Protein AF-A0A2X0LS51-F1 (afdb_monomer_lite)

pLDDT: mean 78.15, std 17.9, range [33.81, 94.81]

Organism: NCBI:txid796604

InterPro domains:
  IPR001678 SAM-dependent methyltransferase RsmB-F/NOP2-type domain [PS51686] (1-69)
  IPR023267 RNA (C5-cytosine) methyltransferase [PTHR22807] (2-71)
  IPR029063 S-adenosyl-L-methionine-dependent methyltrans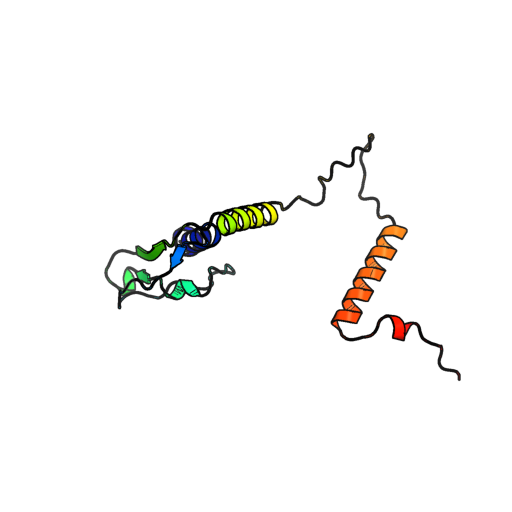ferase superfamily [G3DSA:3.40.50.150] (1-139)
  IPR029063 S-adenosyl-L-methionine-dependent methyltransferase superfamily [SSF53335] (2-67)
  IPR049560 SAM-dependent methyltransferase RsmB-F/NOP2-type, catalytic core [PF01189] (2-67)

Secondary structure (DSSP, 8-state):
-TTTTHHHHHHHHHH-TTEEEE----SSSEEPPSEETTEE--GGGGGSEE--HHHHSS---EE-EEEE----HHHHHHHHHHHHHHH----TT-------S--------HHHHHHHHHHHHHHHHHHTT--TTTTTS-----

Sequence (142 aa):
MTEENEAVVSYALRKRPHVKLVETGLQFGKKGFKSYKGKVFGKNMHLTRRFYPHVHNMDGFYVAKFKVGKPDKKAIALAEQEENEVSEYKPLGEEEDEDEDGKGEPKFDDEQDEALIKESQKRYLKKKGVNPKALNGKPSKA

Structure (mmCIF, N/CA/C/O backbone):
data_AF-A0A2X0LS51-F1
#
_entry.id   AF-A0A2X0LS51-F1
#
loop_
_atom_site.group_PDB
_atom_site.id
_atom_site.type_symbol
_atom_site.label_atom_id
_atom_site.label_alt_id
_atom_site.label_comp_id
_atom_site.label_asym_id
_atom_site.label_entity_id
_atom_site.label_seq_id
_atom_site.pdbx_PDB_ins_code
_atom_site.Cartn_x
_atom_site.Cartn_y
_atom_site.Cartn_z
_atom_site.occupancy
_atom_site.B_iso_or_equiv
_atom_site.auth_seq_id
_atom_site.auth_comp_id
_atom_site.auth_asym_id
_atom_site.auth_atom_id
_atom_site.pdbx_PDB_model_num
ATOM 1 N N . MET A 1 1 ? 13.428 3.751 1.690 1.00 68.44 1 MET A N 1
ATOM 2 C CA . MET A 1 1 ? 12.776 3.185 0.488 1.00 68.44 1 MET A CA 1
ATOM 3 C C . MET A 1 1 ? 11.480 2.418 0.728 1.00 68.44 1 MET A C 1
ATOM 5 O O . MET A 1 1 ? 10.492 2.821 0.140 1.00 68.44 1 MET A O 1
ATOM 9 N N . THR A 1 2 ? 11.378 1.345 1.535 1.00 83.25 2 THR A N 1
ATOM 10 C CA . THR A 1 2 ? 10.026 0.776 1.825 1.00 83.25 2 THR A CA 1
ATOM 11 C C . THR A 1 2 ? 9.116 1.772 2.544 1.00 83.25 2 THR A C 1
ATOM 13 O O . THR A 1 2 ? 7.901 1.702 2.413 1.00 83.25 2 THR A O 1
ATOM 16 N N . GLU A 1 3 ? 9.712 2.710 3.279 1.00 88.25 3 GLU A N 1
ATOM 17 C CA . GLU A 1 3 ? 9.011 3.807 3.951 1.00 88.25 3 GLU A CA 1
ATOM 18 C C . GLU A 1 3 ? 8.420 4.832 2.979 1.00 88.25 3 GLU A C 1
ATOM 20 O O . GLU A 1 3 ? 7.358 5.366 3.254 1.00 88.25 3 GLU A O 1
ATOM 25 N N . GLU A 1 4 ? 9.040 5.043 1.817 1.00 90.56 4 GLU A N 1
ATOM 26 C CA . GLU A 1 4 ? 8.519 5.937 0.771 1.00 90.56 4 GLU A CA 1
ATOM 27 C C . GLU A 1 4 ? 7.482 5.236 -0.123 1.00 90.56 4 GLU A C 1
ATOM 29 O O . GLU A 1 4 ? 6.632 5.883 -0.725 1.00 90.56 4 GLU A O 1
ATOM 34 N N . ASN A 1 5 ? 7.531 3.901 -0.189 1.00 93.75 5 ASN A N 1
ATOM 35 C CA . ASN A 1 5 ? 6.714 3.092 -1.090 1.00 93.75 5 ASN A CA 1
ATOM 36 C C . ASN A 1 5 ? 5.603 2.343 -0.336 1.00 93.75 5 ASN A C 1
ATOM 38 O O . ASN A 1 5 ? 4.502 2.862 -0.152 1.00 93.75 5 ASN A O 1
ATOM 42 N N . GLU A 1 6 ? 5.858 1.106 0.106 1.00 92.62 6 GLU A N 1
ATOM 43 C CA . GLU A 1 6 ? 4.852 0.253 0.750 1.00 92.62 6 GLU A CA 1
ATOM 44 C C . GLU A 1 6 ? 4.225 0.881 1.995 1.00 92.62 6 GLU A C 1
ATOM 46 O O . GLU A 1 6 ? 3.022 0.718 2.205 1.00 92.62 6 GLU A O 1
ATOM 51 N N . ALA A 1 7 ? 4.998 1.622 2.794 1.00 92.25 7 ALA A N 1
ATOM 52 C CA . ALA A 1 7 ? 4.455 2.282 3.975 1.00 92.25 7 ALA A CA 1
ATOM 53 C C . ALA A 1 7 ? 3.436 3.365 3.590 1.00 92.25 7 ALA A C 1
ATOM 55 O O . ALA A 1 7 ? 2.336 3.371 4.142 1.00 92.25 7 ALA A O 1
ATOM 56 N N . VAL A 1 8 ? 3.732 4.196 2.585 1.00 92.81 8 VAL A N 1
ATOM 57 C CA . VAL A 1 8 ? 2.810 5.236 2.089 1.00 92.81 8 VAL A CA 1
ATOM 58 C C . VAL A 1 8 ? 1.530 4.620 1.528 1.00 92.81 8 VAL A C 1
ATOM 60 O O . VAL A 1 8 ? 0.429 5.073 1.841 1.00 92.81 8 VAL A O 1
ATOM 63 N N . VAL A 1 9 ? 1.642 3.536 0.753 1.00 93.56 9 VAL A N 1
ATOM 64 C CA . VAL A 1 9 ? 0.464 2.815 0.241 1.00 93.56 9 VAL A CA 1
ATOM 65 C C . VAL A 1 9 ? -0.361 2.240 1.392 1.00 93.56 9 VAL A C 1
AT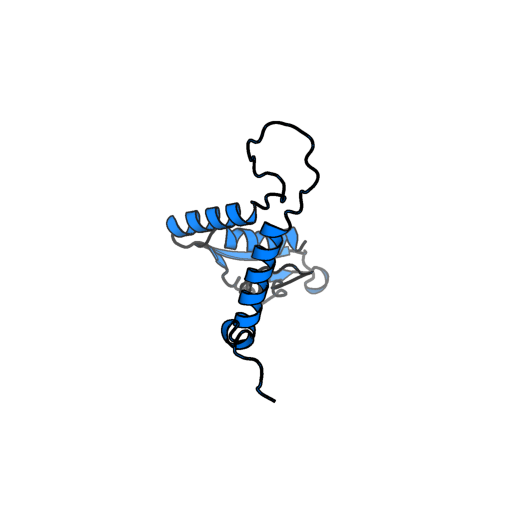OM 67 O O . VAL A 1 9 ? -1.584 2.378 1.396 1.00 93.56 9 VAL A O 1
ATOM 70 N N . SER A 1 10 ? 0.285 1.606 2.374 1.00 92.56 10 SER A N 1
ATOM 71 C CA . SER A 1 10 ? -0.409 1.026 3.528 1.00 92.56 10 SER A CA 1
ATOM 72 C C . SER A 1 10 ? -1.135 2.090 4.357 1.00 92.56 10 SER A C 1
ATOM 74 O O . SER A 1 10 ? -2.285 1.887 4.745 1.00 92.56 10 SER A O 1
ATOM 76 N N . TYR A 1 11 ? -0.513 3.258 4.530 1.00 92.19 11 TYR A N 1
ATOM 77 C CA . TYR A 1 11 ? -1.101 4.405 5.206 1.00 92.19 11 TYR A CA 1
ATOM 78 C C . TYR A 1 11 ? -2.339 4.920 4.466 1.00 92.19 11 TYR A C 1
ATOM 80 O O . TYR A 1 11 ? -3.398 5.087 5.069 1.00 92.19 11 TYR A O 1
ATOM 88 N N . ALA A 1 12 ? -2.245 5.086 3.144 1.00 91.50 12 ALA A N 1
ATOM 89 C CA . ALA A 1 12 ? -3.363 5.540 2.324 1.00 91.50 12 ALA A CA 1
ATOM 90 C C . ALA A 1 12 ? -4.570 4.589 2.397 1.00 91.50 12 ALA A C 1
ATOM 92 O O . ALA A 1 12 ? -5.707 5.052 2.479 1.00 91.50 12 ALA A O 1
ATOM 93 N N . LEU A 1 13 ? -4.335 3.271 2.403 1.00 90.62 13 LEU A N 1
ATOM 94 C CA . LEU A 1 13 ? -5.403 2.273 2.539 1.00 90.62 13 LEU A CA 1
ATOM 95 C C . LEU A 1 13 ? -6.038 2.279 3.933 1.00 90.62 13 LEU A C 1
ATOM 97 O O . LEU A 1 13 ? -7.250 2.111 4.036 1.00 90.62 13 LEU A O 1
ATOM 101 N N . ARG A 1 14 ? -5.245 2.492 4.990 1.00 88.81 14 ARG A N 1
ATOM 102 C CA . ARG A 1 14 ? -5.762 2.611 6.361 1.00 88.81 14 ARG A CA 1
ATOM 103 C C . ARG A 1 14 ? -6.629 3.858 6.518 1.00 88.81 14 ARG A C 1
ATOM 105 O O . ARG A 1 14 ? -7.730 3.780 7.042 1.00 88.81 14 ARG A O 1
ATOM 112 N N . LYS A 1 15 ? -6.162 4.995 5.998 1.00 88.69 15 LYS A N 1
ATOM 113 C CA . LYS A 1 15 ? -6.868 6.280 6.079 1.00 88.69 15 LYS A CA 1
ATOM 114 C C . LYS A 1 15 ? -8.134 6.349 5.241 1.00 88.69 15 LYS A C 1
ATOM 116 O O . LYS A 1 15 ? -9.048 7.105 5.555 1.00 88.69 15 LYS A O 1
ATOM 121 N N . ARG A 1 16 ? -8.171 5.629 4.120 1.00 88.75 16 ARG A N 1
ATOM 122 C CA . ARG A 1 16 ? -9.263 5.729 3.152 1.00 88.75 16 ARG A CA 1
ATOM 123 C C . ARG A 1 16 ? -9.867 4.352 2.894 1.00 88.75 16 ARG A C 1
ATOM 125 O O . ARG A 1 16 ? -9.469 3.689 1.938 1.00 88.75 16 ARG A O 1
ATOM 132 N N . PRO A 1 17 ? -10.907 3.958 3.648 1.00 87.69 17 PRO A N 1
ATOM 133 C CA . PRO A 1 17 ? -11.541 2.646 3.481 1.00 87.69 17 PRO A CA 1
ATOM 134 C C . PRO A 1 17 ? -12.243 2.470 2.122 1.00 87.69 17 PRO A C 1
ATOM 136 O O . PRO A 1 17 ? -12.429 1.352 1.645 1.00 87.69 17 PRO A O 1
ATOM 139 N N . HIS A 1 18 ? -12.598 3.570 1.452 1.00 88.25 18 HIS A N 1
ATOM 140 C CA . HIS A 1 18 ? -13.190 3.555 0.112 1.00 88.25 18 HIS A CA 1
ATOM 141 C C . HIS A 1 18 ? -12.156 3.334 -1.009 1.00 88.25 18 HIS A C 1
ATOM 143 O O . HIS A 1 18 ? -12.536 3.175 -2.171 1.00 88.25 18 HIS A O 1
ATOM 149 N N . VAL A 1 19 ? -10.857 3.329 -0.696 1.00 92.19 19 VAL A N 1
ATOM 150 C CA . VAL A 1 19 ? -9.781 3.124 -1.668 1.00 92.19 19 VAL A CA 1
ATOM 151 C C . VAL A 1 19 ? -9.337 1.668 -1.632 1.00 92.19 19 VAL A C 1
ATOM 153 O O . VAL A 1 19 ? -8.979 1.129 -0.589 1.00 92.19 19 VAL A O 1
ATOM 156 N N . LYS A 1 20 ? -9.333 1.017 -2.797 1.00 92.06 20 LYS A N 1
ATOM 157 C CA . LYS A 1 20 ? -8.882 -0.370 -2.943 1.00 92.06 20 LYS A CA 1
ATOM 158 C C . LYS A 1 20 ? -7.704 -0.444 -3.893 1.00 92.06 20 LYS A C 1
ATOM 160 O O . LYS A 1 20 ? -7.681 0.224 -4.926 1.00 92.06 20 LYS A O 1
ATOM 165 N N . LEU A 1 21 ? -6.739 -1.287 -3.553 1.00 93.81 21 LEU A N 1
ATOM 166 C CA . LEU A 1 21 ? -5.617 -1.583 -4.430 1.00 93.81 21 LEU A CA 1
ATOM 167 C C . LEU A 1 21 ? -6.069 -2.559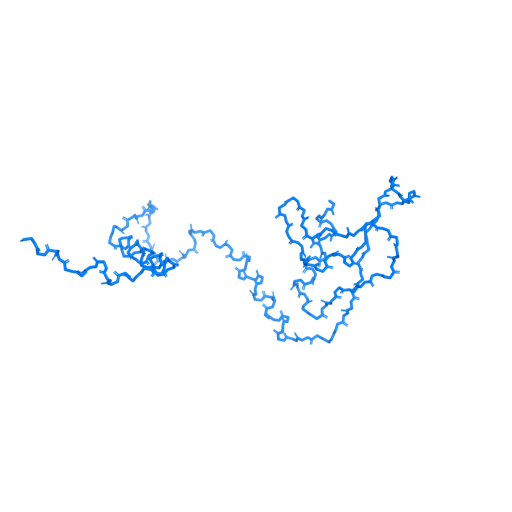 -5.523 1.00 93.81 21 LEU A C 1
ATOM 169 O O . LEU A 1 21 ? -6.738 -3.550 -5.233 1.00 93.81 21 LEU A O 1
ATOM 173 N N . VAL A 1 22 ? -5.714 -2.264 -6.770 1.00 94.19 22 VAL A N 1
ATOM 174 C CA . VAL A 1 22 ? -6.041 -3.077 -7.948 1.00 94.19 22 VAL A CA 1
ATOM 175 C C . VAL A 1 22 ? -4.747 -3.451 -8.659 1.00 94.19 22 VAL A C 1
ATOM 177 O O . VAL A 1 22 ? -3.737 -2.757 -8.545 1.00 94.19 22 VAL A O 1
ATOM 180 N N . GLU A 1 23 ? -4.767 -4.563 -9.387 1.00 92.88 23 GLU A N 1
ATOM 181 C CA . GLU A 1 23 ? -3.633 -4.981 -10.199 1.00 92.88 23 GLU A CA 1
ATOM 182 C C . GLU A 1 23 ? -3.256 -3.906 -11.229 1.00 92.88 23 GLU A C 1
ATOM 184 O O . GLU A 1 23 ? -4.108 -3.311 -11.895 1.00 92.88 23 GLU A O 1
ATOM 189 N N . THR A 1 24 ? -1.955 -3.647 -11.353 1.00 89.38 24 THR A N 1
ATOM 190 C CA . THR A 1 24 ? -1.421 -2.618 -12.254 1.00 89.38 24 THR A CA 1
ATOM 191 C C . THR A 1 24 ? -1.569 -2.986 -13.731 1.00 89.38 24 THR A C 1
ATOM 193 O O . THR A 1 24 ? -1.506 -2.100 -14.576 1.00 89.38 24 THR A O 1
ATOM 196 N N . GLY A 1 25 ? -1.787 -4.268 -14.047 1.00 89.38 25 GLY A N 1
ATOM 197 C CA . GLY A 1 25 ? -1.814 -4.791 -15.417 1.00 89.38 25 GLY A CA 1
ATOM 198 C C . GLY A 1 25 ? -0.424 -4.926 -16.048 1.00 89.38 25 GLY A C 1
ATOM 199 O O . GLY A 1 25 ? -0.310 -5.260 -17.222 1.00 89.38 25 GLY A O 1
ATOM 200 N N . LEU A 1 26 ? 0.638 -4.680 -15.275 1.00 87.31 26 LEU A N 1
ATOM 201 C CA . LEU A 1 26 ? 2.020 -4.816 -15.723 1.00 87.31 26 LEU A CA 1
ATOM 202 C C . LEU A 1 26 ? 2.487 -6.253 -15.458 1.00 87.31 26 LEU A C 1
ATOM 204 O O . LEU A 1 26 ? 2.527 -6.704 -14.307 1.00 87.31 26 LEU A O 1
ATOM 208 N N . GLN A 1 27 ? 2.840 -6.964 -16.531 1.00 84.06 27 GLN A N 1
ATOM 209 C CA . GLN A 1 27 ? 3.371 -8.333 -16.459 1.00 84.06 27 GLN A CA 1
ATOM 210 C C . GLN A 1 27 ? 4.822 -8.385 -15.957 1.00 84.06 27 GLN A C 1
ATOM 212 O O . GLN A 1 27 ? 5.284 -9.425 -15.496 1.00 84.06 27 GLN A O 1
ATOM 217 N N . PHE A 1 28 ? 5.531 -7.257 -16.023 1.00 84.38 28 PHE A N 1
ATOM 218 C CA . PHE A 1 28 ? 6.921 -7.112 -15.609 1.00 84.38 28 PHE A CA 1
ATOM 219 C C . PHE A 1 28 ? 7.028 -6.449 -14.224 1.00 84.38 28 PHE A C 1
ATOM 221 O O . PHE A 1 28 ? 6.123 -5.740 -13.774 1.00 84.38 28 PHE A O 1
ATOM 228 N N . GLY A 1 29 ? 8.156 -6.677 -13.548 1.00 89.75 29 GLY A N 1
ATOM 229 C CA . GLY A 1 29 ? 8.452 -6.135 -12.219 1.00 89.75 29 GLY A CA 1
ATOM 230 C C . GLY A 1 29 ? 8.330 -7.158 -11.091 1.00 89.75 29 GLY A C 1
ATOM 231 O O . GLY A 1 29 ? 7.618 -8.161 -11.186 1.00 89.75 29 GLY A O 1
ATOM 232 N N . LYS A 1 30 ? 9.021 -6.899 -9.979 1.00 91.94 30 LYS A N 1
ATOM 233 C CA . LYS A 1 30 ? 8.879 -7.710 -8.762 1.00 91.94 30 LYS A CA 1
ATOM 234 C C . LYS A 1 30 ? 7.649 -7.272 -7.971 1.00 91.94 30 LYS A C 1
ATOM 236 O O . LYS A 1 30 ? 7.299 -6.096 -7.941 1.00 91.94 30 LYS A O 1
ATOM 241 N N . LYS A 1 31 ? 6.984 -8.221 -7.313 1.00 93.06 31 LYS A N 1
ATOM 242 C CA . LYS A 1 31 ? 5.823 -7.936 -6.454 1.00 93.06 31 LYS A CA 1
ATOM 243 C C . LYS A 1 31 ? 6.248 -7.098 -5.241 1.00 93.06 31 LYS A C 1
ATOM 245 O O . LYS A 1 31 ? 7.355 -7.283 -4.732 1.00 93.06 31 LYS A O 1
ATOM 250 N N . GLY A 1 32 ? 5.370 -6.204 -4.785 1.00 92.25 32 GLY A N 1
ATOM 251 C CA . GLY A 1 32 ? 5.573 -5.440 -3.551 1.00 92.25 32 GLY A CA 1
ATOM 252 C C . GLY A 1 32 ? 5.677 -6.331 -2.311 1.00 92.25 32 GLY A C 1
ATOM 253 O O . GLY A 1 32 ? 5.181 -7.466 -2.287 1.00 92.25 32 GLY A O 1
ATOM 254 N N . PHE A 1 33 ? 6.332 -5.822 -1.269 1.00 93.62 33 PHE A N 1
ATOM 255 C CA . PHE A 1 33 ? 6.510 -6.571 -0.028 1.00 93.62 33 PHE A CA 1
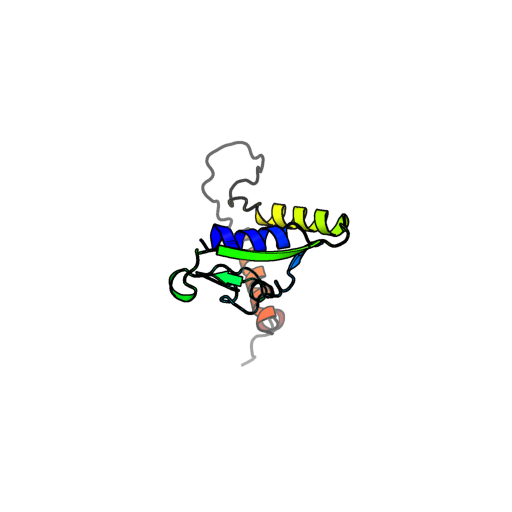ATOM 256 C C . PHE A 1 33 ? 5.243 -6.548 0.835 1.00 93.62 33 PHE A C 1
ATOM 258 O O . PHE A 1 33 ? 4.647 -5.502 1.070 1.00 93.62 33 PHE A O 1
ATOM 265 N N . LYS A 1 34 ? 4.841 -7.714 1.356 1.00 92.62 34 LYS A N 1
ATOM 266 C CA . LYS A 1 34 ? 3.753 -7.817 2.351 1.00 92.62 34 LYS A CA 1
ATOM 267 C C . LYS A 1 34 ? 4.243 -7.473 3.758 1.00 92.62 34 LYS A C 1
ATOM 269 O O . LYS A 1 34 ? 3.511 -6.879 4.548 1.00 92.62 34 LYS A O 1
ATOM 274 N N . SER A 1 35 ? 5.485 -7.845 4.047 1.00 91.31 35 SER A N 1
ATOM 275 C CA . SER A 1 35 ? 6.220 -7.496 5.254 1.00 91.31 35 SER A CA 1
ATOM 276 C C . SER A 1 35 ? 7.687 -7.265 4.903 1.00 91.31 35 SER A C 1
ATOM 278 O O . SER A 1 35 ? 8.226 -7.899 3.994 1.00 91.31 35 SER A O 1
ATOM 280 N N . TYR A 1 36 ? 8.328 -6.330 5.596 1.00 92.12 36 TYR A N 1
ATOM 281 C CA . TYR A 1 36 ? 9.751 -6.051 5.431 1.00 92.12 36 TYR A CA 1
ATOM 282 C C . TYR A 1 36 ? 10.307 -5.427 6.707 1.00 92.12 36 TYR A C 1
ATOM 284 O O . TYR A 1 36 ? 9.707 -4.501 7.248 1.00 92.12 36 TYR A O 1
ATOM 292 N N . LYS A 1 37 ? 11.454 -5.929 7.183 1.00 90.38 37 LYS A N 1
ATOM 293 C CA . LYS A 1 37 ? 12.133 -5.440 8.400 1.00 90.38 37 LYS A CA 1
ATOM 294 C C . LYS A 1 37 ? 11.189 -5.291 9.609 1.00 90.38 37 LYS A C 1
ATOM 296 O O . LYS A 1 37 ? 11.155 -4.249 10.251 1.00 90.38 37 LYS A O 1
ATOM 301 N N . GLY A 1 38 ? 10.363 -6.308 9.867 1.00 89.44 38 GLY A N 1
ATOM 302 C CA . GLY A 1 38 ? 9.400 -6.315 10.980 1.00 89.44 38 GLY A CA 1
ATOM 303 C C . GLY A 1 38 ? 8.133 -5.472 10.768 1.00 89.44 38 GLY A C 1
ATOM 304 O O . GLY A 1 38 ? 7.169 -5.651 11.502 1.00 89.44 38 GLY A O 1
ATOM 305 N N . LYS A 1 39 ? 8.076 -4.614 9.741 1.00 89.12 39 LYS A N 1
ATOM 306 C CA . LYS A 1 39 ? 6.873 -3.845 9.385 1.00 89.12 39 LYS A CA 1
ATOM 307 C C . LYS A 1 39 ? 5.938 -4.689 8.516 1.00 89.12 39 LYS A C 1
ATOM 309 O O . LYS A 1 39 ? 6.393 -5.398 7.614 1.00 89.12 39 LYS A O 1
ATOM 314 N N . VAL A 1 40 ? 4.632 -4.604 8.773 1.00 91.38 40 VAL A N 1
ATOM 315 C CA . VAL A 1 40 ? 3.579 -5.318 8.032 1.00 91.38 40 VAL A CA 1
ATOM 316 C C . VAL A 1 40 ? 2.732 -4.302 7.266 1.00 91.38 40 VAL A C 1
ATOM 318 O O . VAL A 1 40 ? 2.160 -3.403 7.868 1.00 91.38 40 VAL A O 1
ATOM 321 N N . PHE A 1 41 ? 2.637 -4.448 5.942 1.00 88.88 41 PHE A N 1
ATOM 322 C CA . PHE A 1 41 ? 1.995 -3.462 5.051 1.00 88.88 41 PHE A CA 1
ATOM 323 C C . PHE A 1 41 ? 0.631 -3.916 4.511 1.00 88.88 41 PHE A C 1
ATOM 325 O O . PHE A 1 41 ? -0.112 -3.133 3.923 1.00 88.88 41 PHE A O 1
ATOM 332 N N . GLY A 1 42 ? 0.285 -5.191 4.707 1.00 86.88 42 GLY A N 1
ATOM 333 C CA . GLY A 1 42 ? -1.008 -5.762 4.338 1.00 86.88 42 GLY A CA 1
ATOM 334 C C . GLY A 1 42 ? -0.935 -6.782 3.201 1.00 86.88 42 GLY A C 1
ATOM 335 O O . GLY A 1 42 ? -0.016 -6.814 2.381 1.00 86.88 42 GLY A O 1
ATOM 336 N N . LYS A 1 43 ? -1.943 -7.660 3.145 1.00 89.00 43 LYS A N 1
ATOM 337 C CA . LYS A 1 43 ? -1.962 -8.816 2.229 1.00 89.00 43 LYS A CA 1
ATOM 338 C C . LYS A 1 43 ? -1.994 -8.401 0.757 1.00 89.00 43 LYS A C 1
ATOM 340 O O . LYS A 1 43 ? -1.419 -9.104 -0.075 1.00 89.00 43 LYS A O 1
ATOM 345 N N . ASN A 1 44 ? -2.604 -7.257 0.448 1.00 91.25 44 ASN A N 1
ATOM 346 C CA . ASN A 1 44 ? -2.856 -6.784 -0.915 1.00 91.25 44 ASN A CA 1
ATOM 347 C C . ASN A 1 44 ? -1.635 -6.141 -1.591 1.00 91.25 44 ASN A C 1
ATOM 349 O O . ASN A 1 44 ? -1.656 -5.966 -2.802 1.00 91.25 44 ASN A O 1
ATOM 353 N N . MET A 1 45 ? -0.535 -5.889 -0.870 1.00 92.69 45 MET A N 1
ATOM 354 C CA . MET A 1 45 ? 0.686 -5.284 -1.435 1.00 92.69 45 MET A CA 1
ATOM 355 C C . MET A 1 45 ? 1.321 -6.082 -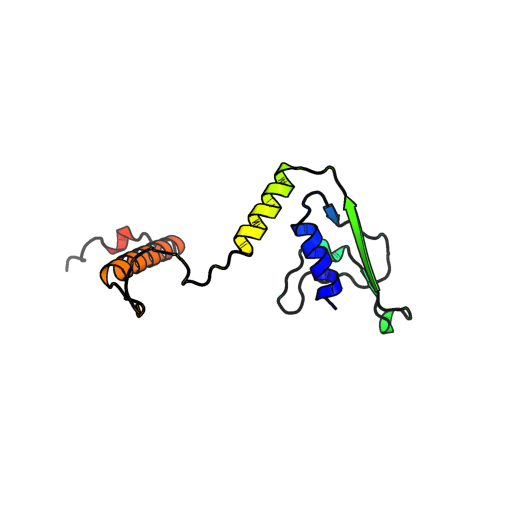2.586 1.00 92.69 45 MET A C 1
ATOM 357 O O . MET A 1 45 ? 2.111 -5.550 -3.352 1.00 92.69 45 MET A O 1
ATOM 361 N N . HIS A 1 46 ? 0.942 -7.346 -2.777 1.00 92.50 46 HIS A N 1
ATOM 362 C CA . HIS A 1 46 ? 1.377 -8.141 -3.929 1.00 92.50 46 HIS A CA 1
ATOM 363 C C . HIS A 1 46 ? 0.850 -7.627 -5.284 1.00 92.50 46 HIS A C 1
ATOM 365 O O . HIS A 1 46 ? 1.355 -8.048 -6.328 1.00 92.50 46 HIS A O 1
ATOM 371 N N . LEU A 1 47 ? -0.170 -6.762 -5.280 1.00 93.88 47 LEU A N 1
ATOM 372 C CA . LEU A 1 47 ? -0.745 -6.148 -6.480 1.00 93.88 47 LEU A CA 1
ATOM 373 C C . LEU A 1 47 ? 0.117 -4.993 -7.012 1.00 93.88 47 LEU A C 1
ATOM 375 O O . LEU A 1 47 ? -0.026 -4.622 -8.175 1.00 93.88 47 LEU A O 1
ATOM 379 N N . THR A 1 48 ? 1.023 -4.446 -6.194 1.00 94.50 48 THR A N 1
ATOM 380 C CA . THR A 1 48 ? 1.970 -3.411 -6.626 1.00 94.50 48 THR A CA 1
ATOM 381 C C . THR A 1 48 ? 3.191 -4.021 -7.311 1.00 94.50 48 THR A C 1
ATOM 383 O O . THR A 1 48 ? 3.441 -5.237 -7.247 1.00 94.50 48 THR A O 1
ATOM 386 N N . ARG A 1 49 ? 3.944 -3.177 -8.024 1.00 94.12 49 ARG A N 1
ATOM 387 C CA . ARG A 1 49 ? 5.138 -3.580 -8.773 1.00 94.12 49 ARG A CA 1
ATOM 388 C C . ARG A 1 49 ? 6.326 -2.689 -8.429 1.00 94.12 49 ARG A C 1
ATOM 390 O O . ARG A 1 49 ? 6.200 -1.471 -8.347 1.00 94.12 49 ARG A O 1
ATOM 397 N N . ARG A 1 50 ? 7.474 -3.334 -8.241 1.00 93.31 50 ARG A N 1
ATOM 398 C CA . ARG A 1 50 ? 8.794 -2.749 -8.014 1.00 93.31 50 ARG A CA 1
ATOM 399 C C . ARG A 1 50 ? 9.670 -2.989 -9.225 1.00 93.31 50 ARG A C 1
ATOM 401 O O . ARG A 1 50 ? 9.763 -4.127 -9.697 1.00 93.31 50 ARG A O 1
ATOM 408 N N . PHE A 1 51 ? 10.375 -1.949 -9.638 1.00 93.25 51 PHE A N 1
ATOM 409 C CA . PHE A 1 51 ? 11.374 -2.022 -10.684 1.00 93.25 51 PHE A CA 1
ATOM 410 C C . PHE A 1 51 ? 12.743 -1.739 -10.087 1.00 93.25 51 PHE A C 1
ATOM 412 O O . PHE A 1 51 ? 12.922 -0.787 -9.334 1.00 93.25 51 PHE A O 1
ATOM 419 N N . TYR A 1 52 ? 13.689 -2.631 -10.367 1.00 91.56 52 TYR A N 1
ATOM 420 C CA . TYR A 1 52 ? 15.053 -2.524 -9.876 1.00 91.56 52 TYR A CA 1
ATOM 421 C C . TYR A 1 52 ? 15.992 -2.281 -11.054 1.00 91.56 52 TYR A C 1
ATOM 423 O O . TYR A 1 52 ? 15.913 -3.047 -12.022 1.00 91.56 52 TYR A O 1
ATOM 431 N N . PRO A 1 53 ? 16.922 -1.315 -10.956 1.00 92.62 53 PRO A N 1
ATOM 432 C CA . PRO A 1 53 ? 17.762 -0.964 -12.093 1.00 92.62 53 PRO A CA 1
ATOM 433 C C . PRO A 1 53 ? 18.570 -2.123 -12.660 1.00 92.62 53 PRO A C 1
ATOM 435 O O . PRO A 1 53 ? 18.554 -2.383 -13.858 1.00 92.62 53 PRO A O 1
ATOM 438 N N . HIS A 1 54 ? 19.172 -2.907 -11.771 1.00 87.69 54 HIS A N 1
ATOM 439 C CA . HIS A 1 54 ? 20.010 -4.046 -12.129 1.00 87.69 54 HIS A CA 1
ATOM 440 C C . HIS A 1 54 ? 19.245 -5.225 -12.749 1.00 87.69 54 HIS A C 1
ATOM 442 O O . HIS A 1 54 ? 19.845 -6.031 -13.449 1.00 87.69 54 HIS A O 1
ATOM 448 N N . VAL A 1 55 ? 17.939 -5.366 -12.489 1.00 90.12 55 VAL A N 1
ATOM 449 C CA . VAL A 1 55 ? 17.143 -6.490 -13.026 1.00 90.12 55 VAL A CA 1
ATOM 450 C C . VAL A 1 55 ? 16.481 -6.114 -14.345 1.00 90.12 55 VAL A C 1
ATOM 452 O O . VAL A 1 55 ? 16.167 -6.988 -15.149 1.00 90.12 55 VAL A O 1
ATOM 455 N N . HIS A 1 56 ? 16.176 -4.831 -14.540 1.00 85.75 56 HIS A N 1
ATOM 456 C CA . HIS A 1 56 ? 15.276 -4.396 -15.607 1.00 85.75 56 HIS A CA 1
ATOM 457 C C . HIS A 1 56 ? 15.904 -3.402 -16.581 1.00 85.75 56 HIS A C 1
ATOM 459 O O . HIS A 1 56 ? 15.226 -3.024 -17.528 1.00 85.75 56 HIS A O 1
ATOM 465 N N . ASN A 1 57 ? 17.169 -3.007 -16.382 1.00 87.75 57 ASN A N 1
ATOM 466 C CA . ASN A 1 57 ? 17.868 -2.019 -17.212 1.00 87.75 57 ASN A CA 1
ATOM 467 C C . ASN A 1 57 ? 17.041 -0.731 -17.415 1.00 87.75 57 ASN A C 1
ATOM 469 O O . ASN A 1 57 ? 16.985 -0.157 -18.498 1.00 87.75 57 ASN A O 1
ATOM 473 N N . MET A 1 58 ? 16.335 -0.335 -16.357 1.00 86.94 58 MET A N 1
ATOM 474 C CA . MET A 1 58 ? 15.463 0.836 -16.271 1.00 86.94 58 MET A CA 1
ATOM 475 C C . MET A 1 58 ? 15.748 1.559 -14.959 1.00 86.94 58 MET A C 1
ATOM 477 O O . MET A 1 58 ? 16.447 1.027 -14.103 1.00 86.94 58 MET A O 1
ATOM 481 N N . ASP A 1 59 ? 15.184 2.743 -14.754 1.00 91.25 59 ASP A N 1
ATOM 482 C CA . ASP A 1 59 ? 15.296 3.399 -13.454 1.00 91.25 59 ASP A CA 1
ATOM 483 C C . ASP A 1 59 ? 14.525 2.635 -12.356 1.00 91.25 59 ASP A C 1
ATOM 485 O O . ASP A 1 59 ? 13.640 1.812 -12.620 1.00 91.25 59 ASP A O 1
ATOM 489 N N . GLY A 1 60 ? 14.890 2.864 -11.099 1.00 91.81 60 GLY A N 1
ATOM 490 C CA . GLY A 1 60 ? 14.275 2.231 -9.946 1.00 91.81 60 GLY A CA 1
ATOM 491 C C . GLY A 1 60 ? 12.987 2.943 -9.559 1.00 91.81 60 GLY A C 1
ATOM 492 O O . GLY A 1 60 ? 13.034 3.958 -8.876 1.00 91.81 60 GLY A O 1
ATOM 493 N N . PHE A 1 61 ? 11.831 2.396 -9.939 1.00 92.12 61 PHE A N 1
ATOM 494 C CA . PHE A 1 61 ? 10.533 2.998 -9.617 1.00 92.12 61 PHE A CA 1
ATOM 495 C C . PHE A 1 61 ? 9.532 2.004 -9.015 1.00 92.12 61 PHE A C 1
ATOM 497 O O . PHE A 1 61 ? 9.685 0.778 -9.082 1.00 92.12 61 PHE A O 1
ATOM 504 N N . TYR A 1 62 ? 8.486 2.549 -8.395 1.00 94.38 62 TYR A N 1
ATOM 505 C CA . TYR A 1 62 ? 7.426 1.801 -7.727 1.00 94.38 62 TYR A CA 1
ATOM 506 C C . TYR A 1 62 ? 6.056 2.223 -8.256 1.00 94.38 62 TYR A C 1
ATOM 508 O O . TYR A 1 62 ? 5.769 3.410 -8.378 1.00 94.38 62 TYR A O 1
ATOM 516 N N . VAL A 1 63 ? 5.201 1.245 -8.565 1.00 93.69 63 VAL A N 1
ATOM 517 C CA . VAL A 1 63 ? 3.875 1.489 -9.144 1.00 93.69 63 VAL A CA 1
ATOM 518 C C . VAL A 1 63 ? 2.793 0.829 -8.300 1.00 93.69 63 VAL A C 1
ATOM 520 O O . VAL A 1 63 ? 2.808 -0.384 -8.068 1.00 93.69 63 VAL A O 1
ATOM 523 N N . ALA A 1 64 ? 1.802 1.630 -7.912 1.00 94.81 64 ALA A N 1
ATOM 524 C CA . ALA A 1 64 ? 0.577 1.197 -7.256 1.00 94.81 64 ALA A CA 1
ATOM 525 C C . ALA A 1 64 ? -0.635 1.791 -7.986 1.00 94.81 64 ALA A C 1
ATOM 527 O O . ALA A 1 64 ? -0.649 2.975 -8.315 1.00 94.81 64 ALA A O 1
ATOM 528 N N . LYS A 1 65 ? -1.658 0.968 -8.236 1.00 94.69 65 LYS A N 1
ATOM 529 C CA . LYS A 1 65 ? -2.906 1.398 -8.873 1.00 94.69 65 LYS A CA 1
ATOM 530 C C . LYS A 1 65 ? -4.049 1.303 -7.876 1.00 94.69 65 LYS A C 1
ATOM 532 O O . LYS A 1 65 ? -4.326 0.235 -7.331 1.00 94.69 65 LYS A O 1
ATOM 537 N N . PHE A 1 66 ? -4.738 2.416 -7.677 1.00 94.75 66 PHE A N 1
ATOM 538 C CA . PHE A 1 66 ? -5.874 2.497 -6.774 1.00 94.75 66 PHE A CA 1
ATOM 539 C C . PHE A 1 66 ? -7.176 2.639 -7.552 1.00 94.75 66 PHE A C 1
ATOM 541 O O . PHE A 1 66 ? -7.245 3.339 -8.562 1.00 94.75 66 PHE A O 1
ATOM 548 N N . LYS A 1 67 ? -8.225 1.996 -7.050 1.00 93.88 67 LYS A N 1
ATOM 549 C CA . LYS A 1 67 ? -9.604 2.248 -7.448 1.00 93.88 67 LYS A CA 1
ATOM 550 C C . LYS A 1 67 ? -10.309 2.937 -6.291 1.00 93.88 67 LYS A C 1
ATOM 552 O O . LYS A 1 67 ? -10.423 2.372 -5.204 1.00 93.88 67 LYS A O 1
ATOM 557 N N . VAL A 1 68 ? -10.765 4.156 -6.547 1.00 93.12 68 VAL A N 1
ATOM 558 C CA . VAL A 1 68 ? -11.524 4.961 -5.590 1.00 93.12 68 VAL A CA 1
ATOM 559 C C . VAL A 1 68 ? -12.997 4.574 -5.714 1.00 93.12 68 VAL A C 1
ATOM 561 O O . VAL A 1 68 ? -13.575 4.636 -6.799 1.00 93.12 68 VAL A O 1
ATOM 564 N N . GLY A 1 69 ? -13.578 4.082 -4.624 1.00 89.12 69 GLY A N 1
ATOM 565 C CA . GLY A 1 69 ? -15.005 3.804 -4.503 1.00 89.12 69 GLY A CA 1
ATOM 566 C C . GLY A 1 69 ? -15.806 5.036 -4.083 1.00 89.12 69 GLY A C 1
ATOM 567 O O . GLY A 1 69 ? -15.279 6.144 -3.998 1.00 89.12 69 GLY A O 1
ATOM 568 N N . LYS A 1 70 ? -17.094 4.834 -3.790 1.00 87.19 70 LYS A N 1
ATOM 569 C CA . LYS A 1 70 ? -17.929 5.886 -3.201 1.00 87.19 70 LYS A CA 1
ATOM 570 C C . LYS A 1 70 ? -17.453 6.170 -1.767 1.00 87.19 70 LYS A C 1
ATOM 572 O O . LYS A 1 70 ? -17.124 5.221 -1.057 1.00 87.19 70 LYS A O 1
ATOM 577 N N . PRO A 1 71 ? -17.386 7.442 -1.345 1.00 80.50 71 PRO A N 1
ATOM 578 C CA . PRO A 1 71 ? -16.949 7.783 -0.000 1.00 80.50 71 PRO A CA 1
ATOM 579 C C . PRO A 1 71 ? -18.024 7.403 1.024 1.00 80.50 71 PRO A C 1
ATOM 581 O O . PRO A 1 71 ? -19.091 8.014 1.081 1.00 80.50 71 PRO A O 1
ATOM 584 N N . ASP A 1 72 ? -17.722 6.419 1.867 1.00 79.50 72 ASP A N 1
ATOM 585 C CA . ASP A 1 72 ? -18.562 6.051 3.005 1.00 79.50 72 ASP A CA 1
ATOM 586 C C . ASP A 1 72 ? -18.175 6.903 4.218 1.00 79.50 72 ASP A C 1
ATOM 588 O O . ASP A 1 72 ? -17.215 6.602 4.928 1.00 79.50 72 ASP A O 1
ATOM 592 N N . LYS A 1 73 ? -18.928 7.983 4.464 1.00 74.88 73 LYS A N 1
ATOM 593 C CA . LYS A 1 73 ? -18.653 8.944 5.554 1.00 74.88 73 LYS A CA 1
ATOM 594 C C . LYS A 1 73 ? -18.519 8.274 6.929 1.00 74.88 73 LYS A C 1
ATOM 596 O O . LYS A 1 73 ? -17.678 8.678 7.720 1.00 74.88 73 LYS A O 1
ATOM 601 N N . LYS A 1 74 ? -19.301 7.216 7.187 1.00 76.62 74 LYS A N 1
ATOM 602 C CA . LYS A 1 74 ? -19.238 6.437 8.437 1.00 76.62 74 LYS A CA 1
ATOM 603 C C . LYS A 1 74 ? -17.920 5.674 8.595 1.00 76.62 74 LYS A C 1
ATOM 605 O O . LYS A 1 74 ? -17.358 5.653 9.678 1.00 76.62 74 LYS A O 1
ATOM 610 N N . ALA A 1 75 ? -17.427 5.063 7.518 1.00 72.25 75 ALA A N 1
ATOM 611 C CA . ALA A 1 75 ? -16.181 4.302 7.554 1.00 72.25 75 ALA A CA 1
ATOM 612 C C . ALA A 1 75 ? -14.959 5.224 7.676 1.00 72.25 75 ALA A C 1
ATOM 614 O O . ALA A 1 75 ? -13.981 4.860 8.316 1.00 72.25 75 ALA A O 1
ATOM 615 N N . ILE A 1 76 ? -15.020 6.419 7.078 1.00 72.62 76 ILE A N 1
ATOM 616 C CA . ILE A 1 76 ? -13.961 7.432 7.199 1.00 72.62 76 ILE A CA 1
ATOM 617 C C . ILE A 1 76 ? -13.874 7.944 8.643 1.00 72.62 76 ILE A C 1
ATOM 619 O O . ILE A 1 76 ? -12.783 7.949 9.199 1.00 72.62 76 ILE A O 1
ATOM 623 N N . ALA A 1 77 ? -15.011 8.271 9.268 1.00 74.19 77 ALA A N 1
ATOM 624 C CA . ALA A 1 77 ? -15.044 8.691 10.671 1.00 74.19 77 ALA A CA 1
ATOM 625 C C . ALA A 1 77 ? -14.499 7.605 11.619 1.00 74.19 77 ALA A C 1
ATOM 627 O O . ALA A 1 77 ? -13.735 7.912 12.526 1.00 74.19 77 ALA A O 1
ATOM 628 N N . LEU A 1 78 ? -14.827 6.331 11.370 1.00 75.31 78 LEU A N 1
ATOM 629 C CA . LEU A 1 78 ? -14.289 5.210 12.149 1.00 75.31 78 LEU A CA 1
ATOM 630 C C . LEU A 1 78 ? -12.765 5.066 11.984 1.00 75.31 78 LEU A C 1
ATOM 632 O O . LEU A 1 78 ? -12.058 4.870 12.963 1.00 75.31 78 LEU A O 1
ATOM 636 N N . ALA A 1 79 ? -12.246 5.204 10.760 1.00 70.25 79 ALA A N 1
ATOM 637 C CA . ALA A 1 79 ? -10.806 5.122 10.497 1.00 70.25 79 ALA A CA 1
ATOM 638 C C . ALA A 1 79 ? -10.014 6.303 11.095 1.00 70.25 79 ALA A C 1
ATOM 640 O O . ALA A 1 79 ? -8.828 6.167 11.394 1.00 70.25 79 ALA A O 1
ATOM 641 N N . GLU A 1 80 ? -10.645 7.469 11.250 1.00 70.62 80 GLU A N 1
ATOM 642 C CA . GLU A 1 80 ? -10.073 8.612 11.970 1.00 70.62 80 GLU A CA 1
ATOM 643 C C . GLU A 1 80 ? -10.067 8.381 13.487 1.00 70.62 80 GLU A C 1
ATOM 645 O O . GLU A 1 80 ? -9.067 8.686 14.133 1.00 70.62 80 GLU A O 1
ATOM 650 N N . GLN A 1 81 ? -11.126 7.776 14.039 1.00 67.75 81 GLN A N 1
ATOM 651 C CA . GLN A 1 81 ? -11.199 7.390 15.454 1.00 67.75 81 GLN A CA 1
ATOM 652 C C . GLN A 1 81 ? -10.154 6.327 15.821 1.00 67.75 81 GLN A C 1
ATOM 654 O O . GLN A 1 81 ? -9.413 6.523 16.780 1.00 67.75 81 GLN A O 1
ATOM 659 N N . GLU A 1 82 ? -10.025 5.261 15.022 1.00 65.94 82 GLU A N 1
ATOM 660 C CA . GLU A 1 82 ? -9.015 4.214 15.243 1.00 65.94 82 GLU A CA 1
ATOM 661 C C . GLU A 1 82 ? -7.581 4.765 15.197 1.00 65.94 82 GLU A C 1
ATOM 663 O O . GLU A 1 82 ? -6.700 4.248 15.878 1.00 65.94 82 GLU A O 1
ATOM 668 N N . GLU A 1 83 ? -7.297 5.804 14.400 1.00 62.94 83 GLU A N 1
ATOM 669 C CA . GLU A 1 83 ? -5.953 6.391 14.407 1.00 62.94 83 GLU A CA 1
ATOM 670 C C . GLU A 1 83 ? -5.712 7.291 15.621 1.00 62.94 83 GLU A C 1
ATOM 672 O O . GLU A 1 83 ? -4.607 7.254 16.157 1.00 62.94 83 GLU A O 1
ATOM 677 N N . ASN A 1 84 ? -6.722 8.035 16.086 1.00 59.34 84 ASN A N 1
ATOM 678 C CA . ASN A 1 84 ? -6.607 8.789 17.335 1.00 59.34 84 ASN A CA 1
ATOM 679 C C . ASN A 1 84 ? -6.321 7.849 18.512 1.00 59.34 84 ASN A C 1
ATOM 681 O O . ASN A 1 84 ? -5.339 8.078 19.209 1.00 59.34 84 ASN A O 1
ATOM 685 N N . GLU A 1 85 ? -7.060 6.743 18.647 1.00 56.44 85 GLU A N 1
ATOM 686 C CA . GLU A 1 85 ? -6.828 5.738 19.701 1.00 56.44 85 GLU A CA 1
ATOM 687 C C . GLU A 1 85 ? -5.438 5.078 19.618 1.00 56.44 85 GLU A C 1
ATOM 689 O O . GLU A 1 85 ? -4.831 4.770 20.638 1.00 56.44 85 GLU A O 1
ATOM 694 N N . VAL A 1 86 ? -4.892 4.861 18.413 1.00 55.00 86 VAL A N 1
ATOM 695 C CA . VAL A 1 86 ? -3.549 4.264 18.241 1.00 55.00 86 VAL A CA 1
ATOM 696 C C . VAL A 1 86 ? -2.425 5.299 18.400 1.00 55.00 86 VAL A C 1
ATOM 698 O O . VAL A 1 86 ? -1.292 4.931 18.716 1.00 55.00 86 VAL A O 1
ATOM 701 N N . SER A 1 87 ? -2.706 6.585 18.168 1.00 53.91 87 SER A N 1
ATOM 702 C CA . SER A 1 87 ? -1.770 7.693 18.409 1.00 53.91 87 SER A CA 1
ATOM 703 C C . SER A 1 87 ? -1.766 8.171 19.861 1.00 53.91 87 SER A C 1
ATOM 705 O O . SER A 1 87 ? -0.775 8.745 20.307 1.00 53.91 87 SER A O 1
ATOM 707 N N . GLU A 1 88 ? -2.831 7.876 20.608 1.00 43.25 88 GLU A N 1
ATOM 708 C CA . GLU A 1 88 ? -2.950 8.092 22.046 1.00 43.25 88 GLU A CA 1
ATOM 709 C C . GLU A 1 88 ? -2.168 7.004 22.803 1.00 43.25 88 GLU A C 1
ATOM 711 O O . GLU A 1 88 ? -2.688 6.244 23.612 1.00 43.25 88 GLU A O 1
ATOM 716 N N . TYR A 1 89 ? -0.860 6.922 22.551 1.00 48.56 89 TYR A N 1
ATOM 717 C CA . TYR A 1 89 ? 0.046 6.427 23.578 1.00 48.56 89 TYR A CA 1
ATOM 718 C C . TYR A 1 89 ? 0.201 7.561 24.590 1.00 48.56 89 TYR A C 1
ATOM 720 O O . TYR A 1 89 ? 1.126 8.366 24.490 1.00 48.56 89 TYR A O 1
ATOM 728 N N . LYS A 1 90 ? -0.734 7.649 25.540 1.00 46.91 90 LYS A N 1
ATOM 729 C CA . LYS A 1 90 ? -0.486 8.394 26.772 1.00 46.91 90 LYS A CA 1
ATOM 730 C C . LYS A 1 90 ? 0.663 7.678 27.484 1.00 46.91 90 LYS A C 1
ATOM 732 O O . LYS A 1 90 ? 0.506 6.498 27.816 1.00 46.91 90 LYS A O 1
ATOM 737 N N . PRO A 1 91 ? 1.841 8.304 27.668 1.00 43.03 91 PRO A N 1
ATOM 738 C CA . PRO A 1 91 ? 2.803 7.760 28.610 1.00 43.03 91 PRO A CA 1
ATOM 739 C C . PRO A 1 91 ? 2.073 7.580 29.944 1.00 43.03 91 PRO A C 1
ATOM 741 O O . PRO A 1 91 ? 1.331 8.461 30.371 1.00 43.03 91 PRO A O 1
ATOM 744 N N . LEU A 1 92 ? 2.229 6.405 30.555 1.00 46.44 92 LEU A N 1
ATOM 745 C CA . LEU A 1 92 ? 1.696 6.099 31.879 1.00 46.44 92 LEU A CA 1
ATOM 746 C C . LEU A 1 92 ? 2.277 7.138 32.858 1.00 46.44 92 LEU A C 1
ATOM 748 O O . LEU A 1 92 ? 3.436 7.017 33.250 1.00 46.44 92 LEU A O 1
ATOM 752 N N . GLY A 1 93 ? 1.532 8.210 33.135 1.00 47.56 93 GLY A N 1
ATOM 753 C CA . GLY A 1 93 ? 2.034 9.379 33.862 1.00 47.56 93 GLY A CA 1
ATOM 754 C C . GLY A 1 93 ? 1.277 10.696 33.643 1.00 47.56 93 GLY A C 1
ATOM 755 O O . GLY A 1 93 ? 1.518 11.626 34.400 1.00 47.56 93 GLY A O 1
ATOM 756 N N . GLU A 1 94 ? 0.370 10.791 32.667 1.00 39.62 94 GLU A N 1
ATOM 757 C CA . GLU A 1 94 ? -0.532 11.948 32.502 1.00 39.62 94 GLU A CA 1
ATOM 758 C C . GLU A 1 94 ? -1.998 11.489 32.550 1.00 39.62 94 GLU A C 1
ATOM 760 O O . GLU A 1 94 ? -2.742 11.575 31.572 1.00 39.62 94 GLU A O 1
ATOM 765 N N . GLU A 1 95 ? -2.413 10.946 33.692 1.00 38.50 95 GLU A N 1
ATOM 766 C CA . GLU A 1 95 ? -3.759 11.251 34.172 1.00 38.50 95 GLU A CA 1
ATOM 767 C C . GLU A 1 95 ? -3.557 12.396 35.166 1.00 38.50 95 GLU A C 1
ATOM 769 O O . GLU A 1 95 ? -2.853 12.241 36.163 1.00 38.50 95 GLU A O 1
ATOM 774 N N . GLU A 1 96 ? -4.058 13.583 34.815 1.00 38.44 96 GLU A N 1
ATOM 775 C CA . GLU A 1 96 ? -4.244 14.681 35.762 1.00 38.44 96 GLU A CA 1
ATOM 776 C C . GLU A 1 96 ? -5.337 14.243 36.744 1.00 38.44 96 GLU A C 1
ATOM 778 O O . GLU A 1 96 ? -6.499 14.625 36.622 1.00 38.44 96 GLU A O 1
ATOM 783 N N . ASP A 1 97 ? -4.962 13.399 37.703 1.00 37.28 97 ASP A N 1
ATOM 784 C CA . ASP A 1 97 ? -5.596 13.441 39.007 1.00 37.28 97 ASP A CA 1
ATOM 785 C C . ASP A 1 97 ? -5.124 14.756 39.635 1.00 37.28 97 ASP A C 1
ATOM 787 O O . ASP A 1 97 ? -3.952 14.926 39.988 1.00 37.28 97 ASP A O 1
ATOM 791 N N . GLU A 1 98 ? -6.028 15.736 39.661 1.00 38.66 98 GLU A N 1
ATOM 792 C CA . GLU A 1 98 ? -5.905 16.957 40.453 1.00 38.66 98 GLU A CA 1
ATOM 793 C C . GLU A 1 98 ? -5.872 16.587 41.945 1.00 38.66 98 GLU A C 1
ATOM 795 O O . GLU A 1 98 ? -6.831 16.806 42.677 1.00 38.66 98 GLU A O 1
ATOM 800 N N . ASP A 1 99 ? -4.756 16.030 42.404 1.00 36.00 99 ASP A N 1
ATOM 801 C CA . ASP A 1 99 ? -4.391 16.024 43.811 1.00 36.00 99 ASP A CA 1
ATOM 802 C C . ASP A 1 99 ? -3.226 17.004 43.980 1.00 36.00 99 ASP A C 1
ATOM 804 O O . ASP A 1 99 ? -2.079 16.760 43.589 1.00 36.00 99 ASP A O 1
ATOM 808 N N . GLU A 1 100 ? -3.567 18.176 44.519 1.00 40.47 100 GLU A N 1
ATOM 809 C CA . GLU A 1 100 ? -2.617 19.150 45.042 1.00 40.47 100 GLU A CA 1
ATOM 810 C C . GLU A 1 100 ? -1.578 18.459 45.951 1.00 40.47 100 GLU A C 1
ATOM 812 O O . GLU A 1 100 ? -1.897 17.601 46.771 1.00 40.47 100 GLU A O 1
ATOM 817 N N . ASP A 1 101 ? -0.330 18.916 45.814 1.00 33.81 101 ASP A N 1
ATOM 818 C CA . ASP A 1 101 ? 0.815 18.677 46.700 1.00 33.81 101 ASP A CA 1
ATOM 819 C C . ASP A 1 101 ? 1.662 17.395 46.512 1.00 33.81 101 ASP A C 1
ATOM 821 O O . ASP A 1 101 ? 1.568 16.402 47.227 1.00 33.81 101 ASP A O 1
ATOM 825 N N . GLY A 1 102 ? 2.707 17.546 45.685 1.00 39.78 102 GLY A N 1
ATOM 826 C CA . GLY A 1 102 ? 4.077 17.239 46.120 1.00 39.78 102 GLY A CA 1
ATOM 827 C C . GLY A 1 102 ? 4.655 15.862 45.766 1.00 39.78 102 GLY A C 1
ATOM 828 O O . GLY A 1 102 ? 4.422 14.878 46.453 1.00 39.78 102 GLY 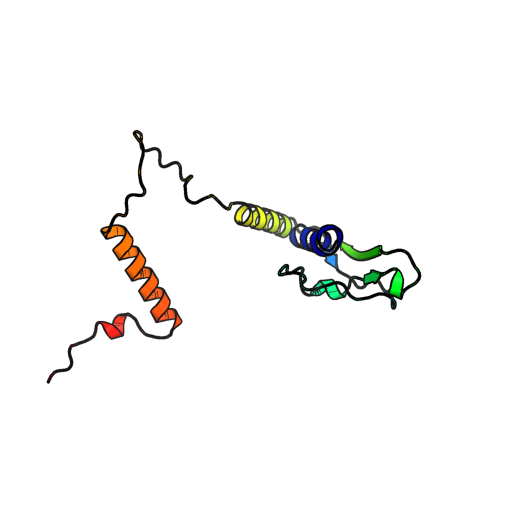A O 1
ATOM 829 N N . LYS A 1 103 ? 5.561 15.837 44.773 1.00 48.34 103 LYS A N 1
ATOM 830 C CA . LYS A 1 103 ? 6.641 14.834 44.591 1.00 48.34 103 LYS A CA 1
ATOM 831 C C . LYS A 1 103 ? 6.263 13.384 44.965 1.00 48.34 103 LYS A C 1
ATOM 833 O O . LYS A 1 103 ? 6.832 12.814 45.893 1.00 48.34 103 LYS A O 1
ATOM 838 N N . GLY A 1 104 ? 5.339 12.773 44.229 1.00 39.84 104 GLY A N 1
ATOM 839 C CA . GLY A 1 104 ? 4.982 11.367 44.421 1.00 39.84 104 GLY A CA 1
ATOM 840 C C . GLY A 1 104 ? 5.967 10.422 43.735 1.00 39.84 104 GLY A C 1
ATOM 841 O O . GLY A 1 104 ? 5.973 10.303 42.513 1.00 39.84 104 GLY A O 1
ATOM 842 N N . GLU A 1 105 ? 6.792 9.723 44.512 1.00 56.53 105 GLU A N 1
ATOM 843 C CA . GLU A 1 105 ? 7.322 8.416 44.103 1.00 56.53 105 GLU A CA 1
ATOM 844 C C . GLU A 1 105 ? 6.145 7.480 43.753 1.00 56.53 105 GLU A C 1
ATOM 846 O O . GLU A 1 105 ? 5.060 7.665 44.315 1.00 56.53 105 GLU A O 1
ATOM 851 N N . PRO A 1 106 ? 6.305 6.486 42.853 1.00 60.75 106 PRO A N 1
ATOM 852 C CA . PRO A 1 106 ? 5.242 5.520 42.588 1.00 60.75 106 PRO A CA 1
ATOM 853 C C . PRO A 1 106 ? 4.858 4.828 43.902 1.00 60.75 106 PRO A C 1
ATOM 855 O O . PRO A 1 106 ? 5.615 4.012 44.428 1.00 60.75 106 PRO A O 1
ATOM 858 N N . LYS A 1 107 ? 3.694 5.182 44.454 1.00 66.81 107 LYS A N 1
ATOM 859 C CA . LYS A 1 107 ? 3.132 4.519 45.629 1.00 66.81 107 LYS A CA 1
ATOM 860 C C . LYS A 1 107 ? 2.563 3.182 45.162 1.00 66.81 107 LYS A C 1
ATOM 862 O O . LYS A 1 107 ? 1.513 3.144 44.533 1.00 66.81 107 LYS A O 1
ATOM 867 N N . PHE A 1 108 ? 3.300 2.107 45.426 1.00 69.00 108 PHE A N 1
ATOM 868 C CA . PHE A 1 108 ? 2.783 0.741 45.362 1.00 69.00 108 PHE A CA 1
ATOM 869 C C . PHE A 1 108 ? 1.793 0.584 46.521 1.00 69.00 108 PHE A C 1
ATOM 871 O O . PHE A 1 108 ? 2.195 0.602 47.685 1.00 69.00 108 PHE A O 1
ATOM 878 N N . ASP A 1 109 ? 0.503 0.540 46.203 1.00 83.75 109 ASP A N 1
ATOM 879 C CA . ASP A 1 109 ? -0.540 0.222 47.172 1.00 83.75 109 ASP A CA 1
ATOM 880 C C . ASP A 1 109 ? -0.771 -1.290 47.130 1.00 83.75 109 ASP A C 1
ATOM 882 O O . ASP A 1 109 ? -1.430 -1.811 46.225 1.00 83.75 109 ASP A O 1
ATOM 886 N N . ASP A 1 110 ? -0.213 -1.989 48.121 1.00 82.06 110 ASP A N 1
ATOM 887 C CA . ASP A 1 110 ? -0.239 -3.448 48.212 1.00 82.06 110 ASP A CA 1
ATOM 888 C C . ASP A 1 110 ? -1.668 -4.020 48.118 1.00 82.06 110 ASP A C 1
ATOM 890 O O . ASP A 1 110 ? -1.853 -5.115 47.582 1.00 82.06 110 ASP A O 1
ATOM 894 N N . GLU A 1 111 ? -2.695 -3.300 48.587 1.00 82.88 111 GLU A N 1
ATOM 895 C CA . GLU A 1 111 ? -4.087 -3.770 48.527 1.00 82.88 111 GLU A CA 1
ATOM 896 C C . GLU A 1 111 ? -4.661 -3.702 47.104 1.00 82.88 111 GLU A C 1
ATOM 898 O O . GLU A 1 111 ? -5.328 -4.640 46.640 1.00 82.88 111 GLU A O 1
ATOM 903 N N . GLN A 1 112 ? -4.379 -2.613 46.387 1.00 80.88 112 GLN A N 1
ATOM 904 C CA . GLN A 1 112 ? -4.808 -2.434 44.998 1.00 80.88 112 GLN A CA 1
ATOM 905 C C . GLN A 1 112 ? -4.052 -3.382 44.066 1.00 80.88 112 GLN A C 1
ATOM 907 O O . GLN A 1 112 ? -4.658 -4.034 43.205 1.00 80.88 112 GLN A O 1
ATOM 912 N N . ASP A 1 113 ? -2.750 -3.540 44.292 1.00 84.94 113 ASP A N 1
ATOM 913 C CA . ASP A 1 113 ? -1.906 -4.450 43.530 1.00 84.94 113 ASP A CA 1
ATOM 914 C C . ASP A 1 113 ? -2.322 -5.909 43.738 1.00 84.94 113 ASP A C 1
ATOM 916 O O . ASP A 1 113 ? -2.412 -6.680 42.775 1.00 84.94 113 ASP A O 1
ATOM 920 N N . GLU A 1 114 ? -2.678 -6.306 44.962 1.00 88.31 114 GLU A N 1
ATOM 921 C CA . GLU A 1 114 ? -3.157 -7.661 45.231 1.00 88.31 114 GLU A CA 1
ATOM 922 C C . GLU A 1 114 ? -4.474 -7.961 44.489 1.00 88.31 114 GLU A C 1
ATOM 924 O O . GLU A 1 114 ? -4.654 -9.058 43.938 1.00 88.31 114 GLU A O 1
ATOM 929 N N . ALA A 1 115 ? -5.393 -6.993 44.415 1.00 88.00 115 ALA A N 1
ATOM 930 C CA . ALA A 1 115 ? -6.640 -7.130 43.664 1.00 88.00 115 ALA A CA 1
ATOM 931 C C . ALA A 1 115 ? -6.385 -7.287 42.152 1.00 88.00 115 ALA A C 1
ATOM 933 O O . ALA A 1 115 ? -6.947 -8.192 41.515 1.00 88.00 115 ALA A O 1
ATOM 934 N N . LEU A 1 116 ? -5.486 -6.472 41.593 1.00 86.50 116 LEU A N 1
ATOM 935 C CA . LEU A 1 116 ? -5.086 -6.521 40.184 1.00 86.50 116 LEU A CA 1
ATOM 936 C C . LEU A 1 116 ? -4.390 -7.845 39.829 1.00 86.50 116 LEU A C 1
ATOM 938 O O . LEU A 1 116 ? -4.714 -8.483 38.816 1.00 86.50 116 LEU A O 1
ATOM 942 N N . ILE A 1 117 ? -3.490 -8.325 40.693 1.00 87.69 117 ILE A N 1
ATOM 943 C CA . ILE A 1 117 ? -2.803 -9.614 40.534 1.00 87.69 117 ILE A CA 1
ATOM 944 C C . ILE A 1 117 ? -3.819 -10.766 40.543 1.00 87.69 117 ILE A C 1
ATOM 946 O O . ILE A 1 117 ? -3.781 -11.630 39.655 1.00 87.69 117 ILE A O 1
ATOM 950 N N . LYS A 1 118 ? -4.772 -10.774 41.486 1.00 87.38 118 LYS A N 1
ATOM 951 C CA . LYS A 1 118 ? -5.838 -11.793 41.568 1.00 87.38 118 LYS A CA 1
ATOM 952 C C . LYS A 1 118 ? -6.700 -11.815 40.304 1.00 87.38 118 LYS A C 1
ATOM 954 O O . LYS A 1 118 ? -7.063 -12.892 39.810 1.00 87.38 118 LYS A O 1
ATOM 959 N N . GLU A 1 119 ? -7.022 -10.651 39.743 1.00 87.38 119 GLU A N 1
ATOM 960 C CA . GLU A 1 119 ? -7.821 -10.571 38.524 1.00 87.38 119 GLU A CA 1
ATOM 961 C C . GLU A 1 119 ? -7.064 -11.104 37.296 1.00 87.38 119 GLU A C 1
ATOM 963 O O . GLU A 1 119 ? -7.604 -11.908 36.522 1.00 87.38 119 GLU A O 1
ATOM 968 N N . SER A 1 120 ? -5.792 -10.726 37.154 1.00 88.88 120 SER A N 1
ATOM 969 C CA . SER A 1 120 ? -4.905 -11.205 36.090 1.00 88.88 120 SER A CA 1
ATOM 970 C C . SER A 1 120 ? -4.747 -12.730 36.123 1.00 88.88 120 SER A C 1
ATOM 972 O O . SER A 1 120 ? -4.961 -13.411 35.111 1.00 88.88 120 SER A O 1
ATOM 974 N N . GLN A 1 121 ? -4.500 -13.306 37.306 1.00 85.75 121 GLN A N 1
ATOM 975 C CA . GLN A 1 121 ? -4.408 -14.758 37.494 1.00 85.75 121 GLN A CA 1
ATOM 976 C C . GLN A 1 121 ? -5.714 -15.475 37.117 1.00 85.75 121 GLN A C 1
ATOM 978 O O . GLN A 1 121 ? -5.698 -16.507 36.439 1.00 85.75 121 GLN A O 1
ATOM 983 N N . LYS A 1 122 ? -6.871 -14.906 37.476 1.00 86.81 122 LYS A N 1
ATOM 984 C CA . LYS A 1 122 ? -8.188 -15.449 37.107 1.00 86.81 122 LYS A CA 1
ATOM 985 C C . LYS A 1 122 ? -8.411 -15.442 35.593 1.00 86.81 122 LYS A C 1
ATOM 987 O O . LYS A 1 122 ? -8.944 -16.416 35.055 1.00 86.81 122 LYS A O 1
ATOM 992 N N . ARG A 1 123 ? -8.017 -14.369 34.896 1.00 88.69 123 ARG A N 1
ATOM 993 C CA . ARG A 1 123 ? -8.082 -14.274 33.424 1.00 88.69 123 ARG A CA 1
ATOM 994 C C . ARG A 1 123 ? -7.151 -15.300 32.768 1.00 88.69 123 ARG A C 1
ATOM 996 O O . ARG A 1 123 ? -7.563 -15.983 31.829 1.00 88.69 123 ARG A O 1
ATOM 1003 N N . TYR A 1 124 ? -5.943 -15.476 33.302 1.00 89.56 124 TYR A N 1
ATOM 1004 C CA . TYR A 1 124 ? -4.968 -16.458 32.824 1.00 89.56 124 TYR A CA 1
ATOM 1005 C C . TYR A 1 124 ? -5.460 -17.908 32.959 1.00 89.56 124 TYR A C 1
ATOM 1007 O O . TYR A 1 124 ? -5.392 -18.673 31.995 1.00 89.56 124 TYR A O 1
ATOM 1015 N N . LEU A 1 125 ? -6.022 -18.275 34.116 1.00 86.50 125 LEU A N 1
ATOM 1016 C CA . LEU A 1 125 ? -6.592 -19.606 34.358 1.00 86.50 125 LEU A CA 1
ATOM 1017 C C . LEU A 1 125 ? -7.745 -19.915 33.396 1.00 86.50 125 LEU A C 1
ATOM 1019 O O . LEU A 1 125 ? -7.751 -20.974 32.769 1.00 86.50 125 LEU A O 1
ATOM 1023 N N . LYS A 1 126 ? -8.655 -18.952 33.185 1.00 84.88 126 LYS A N 1
ATOM 1024 C CA . LYS A 1 126 ? -9.736 -19.078 32.193 1.00 84.88 126 LYS A CA 1
ATOM 1025 C C . LYS A 1 126 ? -9.201 -19.278 30.773 1.00 84.88 126 LYS A C 1
ATOM 1027 O O . LYS A 1 126 ? -9.711 -20.130 30.054 1.00 84.88 126 LYS A O 1
ATOM 1032 N N . LYS A 1 127 ? -8.157 -18.539 30.373 1.00 88.12 127 LYS A N 1
ATOM 1033 C CA . LYS A 1 127 ? -7.508 -18.687 29.055 1.00 88.12 127 LYS A CA 1
ATOM 1034 C C . LYS A 1 127 ? -6.856 -20.063 28.877 1.00 88.12 127 LYS A C 1
ATOM 1036 O O . LYS A 1 127 ? -6.841 -20.587 27.769 1.00 88.12 127 LYS A O 1
ATOM 1041 N N . LYS A 1 128 ? -6.360 -20.661 29.962 1.00 88.12 128 LYS A N 1
ATOM 1042 C CA . LYS A 1 128 ? -5.859 -22.044 29.998 1.00 88.12 128 LYS A CA 1
ATOM 1043 C C . LYS A 1 128 ? -6.961 -23.109 30.088 1.00 88.12 128 LYS A C 1
ATOM 1045 O O . LYS A 1 128 ? -6.640 -24.289 30.161 1.00 88.12 128 LYS A O 1
ATOM 1050 N N . GLY A 1 129 ? -8.237 -22.719 30.105 1.00 85.25 129 GLY A N 1
ATOM 1051 C CA . GLY A 1 129 ? -9.360 -23.647 30.256 1.00 85.25 129 GLY A CA 1
ATOM 1052 C C . GLY A 1 129 ? -9.489 -24.246 31.661 1.00 85.25 129 GLY A C 1
ATOM 1053 O O . GLY A 1 129 ? -10.232 -25.204 31.848 1.00 85.25 129 GLY A O 1
ATOM 1054 N N . VAL A 1 130 ? -8.785 -23.697 32.656 1.00 84.62 130 VAL A N 1
ATOM 1055 C CA . VAL A 1 130 ? -8.842 -24.146 34.052 1.00 84.62 130 VAL A CA 1
ATOM 1056 C C . VAL A 1 130 ? -9.844 -23.281 34.807 1.00 84.62 130 VAL A C 1
ATOM 1058 O O . VAL A 1 130 ? -9.744 -22.053 34.818 1.00 84.62 130 VAL A O 1
ATOM 1061 N N . ASN A 1 131 ? -10.815 -23.910 35.470 1.00 79.50 131 ASN A N 1
ATOM 1062 C CA . ASN A 1 131 ? -11.821 -23.192 36.246 1.00 79.50 131 ASN A CA 1
ATOM 1063 C C . ASN A 1 131 ? -11.206 -22.617 37.535 1.00 79.50 131 ASN A C 1
ATOM 1065 O O . ASN A 1 131 ? -10.900 -23.381 38.450 1.00 79.50 131 ASN A O 1
ATOM 1069 N N . PRO A 1 132 ? -11.098 -21.281 37.687 1.00 75.31 132 PRO A N 1
ATOM 1070 C CA . PRO A 1 132 ? -10.441 -20.673 38.847 1.00 75.31 132 PRO A CA 1
ATOM 1071 C C . PRO A 1 132 ? -11.192 -20.929 40.164 1.00 75.31 132 PRO A C 1
ATOM 1073 O O . PRO A 1 132 ? -10.593 -20.923 41.229 1.00 75.31 132 PRO A O 1
ATOM 1076 N N . LYS A 1 133 ? -12.503 -21.204 40.104 1.00 74.12 133 LYS A N 1
ATOM 1077 C CA . LYS A 1 133 ? -13.315 -21.567 41.278 1.00 74.12 133 LYS A CA 1
ATOM 1078 C C . LYS A 1 133 ? -13.115 -23.017 41.740 1.00 74.12 133 LYS A C 1
ATOM 1080 O O . LYS A 1 133 ? -13.481 -23.333 42.864 1.00 74.12 133 LYS A O 1
ATOM 1085 N N . ALA A 1 134 ? -12.570 -23.890 40.888 1.00 69.81 134 ALA A N 1
ATOM 1086 C CA . ALA A 1 134 ? -12.372 -25.305 41.206 1.00 69.81 134 ALA A CA 1
ATOM 1087 C C . ALA A 1 134 ? -11.108 -25.552 42.049 1.00 69.81 134 ALA A C 1
ATOM 1089 O O . ALA A 1 134 ? -11.054 -26.533 42.779 1.00 69.81 134 ALA A O 1
ATOM 1090 N N . LEU A 1 135 ? -10.124 -24.645 41.992 1.00 62.59 135 LEU A N 1
ATOM 1091 C CA . LEU A 1 135 ? -8.887 -24.722 42.781 1.00 62.59 135 LEU A CA 1
ATOM 1092 C C . LEU A 1 135 ? -9.101 -24.395 44.270 1.00 62.59 135 LEU A C 1
ATOM 1094 O O . LEU A 1 135 ? -8.367 -24.893 45.113 1.00 62.59 135 LEU A O 1
ATOM 1098 N N . ASN A 1 136 ? -10.150 -23.637 44.605 1.00 65.00 136 ASN A N 1
ATOM 1099 C CA . ASN A 1 136 ? -10.496 -23.289 45.990 1.00 65.00 136 ASN A CA 1
ATOM 1100 C C . ASN A 1 136 ? -11.441 -24.320 46.650 1.00 65.00 136 ASN A C 1
ATOM 1102 O O . ASN A 1 136 ? -12.061 -24.038 47.675 1.00 65.00 136 ASN A O 1
ATOM 1106 N N . GLY A 1 137 ? -11.604 -25.506 46.050 1.00 56.69 137 GLY A N 1
ATOM 1107 C CA . GLY A 1 137 ? -12.584 -26.516 46.448 1.00 56.69 137 GLY A CA 1
ATOM 1108 C C . GLY A 1 137 ? -11.993 -27.735 47.161 1.00 56.69 137 GLY A C 1
ATOM 1109 O O . GLY A 1 137 ? -11.709 -28.731 46.510 1.00 56.69 137 GLY A O 1
ATOM 1110 N N . LYS A 1 138 ? -11.988 -27.669 48.502 1.00 50.09 138 LYS A N 1
ATOM 1111 C CA . LYS A 1 138 ? -11.853 -28.740 49.521 1.00 50.09 138 LYS A CA 1
ATOM 1112 C C . LYS A 1 138 ? -10.460 -29.382 49.725 1.00 50.09 138 LYS A C 1
ATOM 1114 O O . LYS A 1 138 ? -9.896 -29.921 48.778 1.00 50.09 138 LYS A O 1
ATOM 1119 N N . PRO A 1 139 ? -9.950 -29.443 50.978 1.00 52.69 139 PRO A N 1
ATOM 1120 C CA . PRO A 1 139 ? -8.827 -30.314 51.307 1.00 52.69 139 PRO A CA 1
ATOM 1121 C C . PRO A 1 139 ? -9.245 -31.775 51.103 1.00 52.69 139 PRO A C 1
ATOM 1123 O O . PRO A 1 139 ? -10.336 -32.183 51.515 1.00 52.69 139 PRO A O 1
ATOM 1126 N N . SER A 1 140 ? -8.384 -32.564 50.464 1.00 50.59 140 SER A N 1
ATOM 1127 C CA . SER A 1 140 ? -8.515 -34.018 50.443 1.00 50.59 140 SER A CA 1
ATOM 1128 C C . SER A 1 140 ? -8.512 -34.517 51.888 1.00 50.59 140 SER A C 1
ATOM 1130 O O . SER A 1 140 ? -7.516 -34.343 52.588 1.00 50.59 140 SER A O 1
ATOM 1132 N N . LYS A 1 141 ? -9.624 -35.101 52.348 1.00 47.53 141 LYS A N 1
ATOM 1133 C CA . LYS A 1 141 ? -9.645 -35.870 53.597 1.00 47.53 141 LYS A CA 1
ATOM 1134 C C . LYS A 1 141 ? -8.636 -37.015 53.458 1.00 47.53 141 LYS A C 1
ATOM 1136 O O . LYS A 1 141 ? -8.835 -37.874 52.600 1.00 47.53 141 LYS A O 1
ATOM 1141 N N . ALA A 1 142 ? -7.586 -36.980 54.271 1.00 44.00 142 ALA A N 1
ATOM 1142 C CA . ALA A 1 142 ? -6.816 -38.149 54.679 1.00 44.00 142 ALA A CA 1
ATOM 1143 C C . ALA A 1 142 ? -7.303 -38.568 56.069 1.00 44.00 142 ALA A C 1
ATOM 1145 O O . ALA A 1 142 ? -7.661 -37.650 56.847 1.00 44.00 142 ALA A O 1
#

Radius of gyration: 25.95 Å; chains: 1; bounding box: 39×57×72 Å

Foldseek 3Di:
DCCVALVVVLVVCLQAVQKDWAAPPDPDAAQADCDDPRDGRHDRSRSKGWDDCVVHVDDTDIDTDIDGGDGDVVVNVVSVVVVVVVVPPPPPPPPPPPDDDDDDDPDDDVVVVVVVVVVVVCVVCVVVVHHPVVVVDDDPDD